Protein AF-A0A9P1E853-F1 (afdb_monomer)

Radius of gyration: 18.79 Å; Cα contacts (8 Å, |Δi|>4): 33; chains: 1; bounding box: 46×16×46 Å

Structure (mmCIF, N/CA/C/O backbone):
data_AF-A0A9P1E853-F1
#
_entry.id   AF-A0A9P1E853-F1
#
loop_
_atom_site.group_PDB
_atom_site.id
_atom_site.type_symbol
_atom_site.label_atom_id
_atom_site.label_alt_id
_atom_site.label_comp_id
_atom_site.label_asym_id
_atom_site.label_entity_id
_atom_site.label_seq_id
_atom_site.pdbx_PDB_ins_code
_atom_site.Cartn_x
_atom_site.Cartn_y
_atom_site.Cartn_z
_atom_site.occupancy
_atom_site.B_iso_or_equiv
_atom_site.auth_seq_id
_atom_site.auth_comp_id
_atom_site.auth_asym_id
_atom_site.auth_atom_id
_atom_site.pdbx_PDB_model_num
ATOM 1 N N . MET A 1 1 ? -31.972 -2.158 -19.066 1.00 45.88 1 MET A N 1
ATOM 2 C CA . MET A 1 1 ? -30.916 -3.188 -19.204 1.00 45.88 1 MET A CA 1
ATOM 3 C C . MET A 1 1 ? -29.569 -2.485 -19.368 1.00 45.88 1 MET A C 1
ATOM 5 O O . MET A 1 1 ? -29.299 -2.092 -20.483 1.00 45.88 1 MET A O 1
ATOM 9 N N . MET A 1 2 ? -28.803 -2.247 -18.283 1.00 50.91 2 MET A N 1
ATOM 10 C CA . MET A 1 2 ? -27.376 -1.804 -18.267 1.00 50.91 2 MET A CA 1
ATOM 11 C C . MET A 1 2 ? -26.747 -1.853 -16.841 1.00 50.91 2 MET A C 1
ATOM 13 O O . MET A 1 2 ? -25.880 -1.060 -16.509 1.00 50.91 2 MET A O 1
ATOM 17 N N . LEU A 1 3 ? -27.161 -2.773 -15.954 1.00 52.25 3 LEU A N 1
ATOM 18 C CA . LEU A 1 3 ? -26.617 -2.856 -14.575 1.00 52.25 3 LEU A CA 1
ATOM 19 C C . LEU A 1 3 ? -25.695 -4.063 -14.319 1.00 52.25 3 LEU A C 1
ATOM 21 O O . LEU A 1 3 ? -25.194 -4.230 -13.214 1.00 52.25 3 LEU A O 1
ATOM 25 N N . ARG A 1 4 ? -25.434 -4.911 -15.324 1.00 51.50 4 ARG A N 1
ATOM 26 C CA . ARG A 1 4 ? -24.640 -6.146 -15.143 1.00 51.50 4 ARG A CA 1
ATOM 27 C C . ARG A 1 4 ? -23.122 -5.976 -15.330 1.00 51.50 4 ARG A C 1
ATOM 29 O O . ARG A 1 4 ? -22.389 -6.907 -15.019 1.00 51.50 4 ARG A O 1
ATOM 36 N N . ASN A 1 5 ? -22.647 -4.810 -15.784 1.00 58.19 5 ASN A N 1
ATOM 37 C CA . ASN A 1 5 ? -21.232 -4.601 -16.138 1.00 58.19 5 ASN A CA 1
ATOM 38 C C . ASN A 1 5 ? -20.407 -3.875 -15.059 1.00 58.19 5 ASN A C 1
ATOM 40 O O . ASN A 1 5 ? -19.267 -4.258 -14.830 1.00 58.19 5 ASN A O 1
ATOM 44 N N . ALA A 1 6 ? -20.966 -2.883 -14.354 1.00 61.34 6 ALA A N 1
ATOM 45 C CA . ALA A 1 6 ? -20.223 -2.125 -13.334 1.00 61.34 6 ALA A CA 1
ATOM 46 C C . ALA A 1 6 ? -19.829 -2.997 -12.127 1.00 61.34 6 ALA A C 1
ATOM 48 O O . ALA A 1 6 ? -18.660 -3.068 -11.767 1.00 61.34 6 ALA A O 1
ATOM 49 N N . VAL A 1 7 ? -20.777 -3.789 -11.606 1.00 64.50 7 VAL A N 1
ATOM 50 C CA . VAL A 1 7 ? -20.528 -4.758 -10.518 1.00 64.50 7 VAL A CA 1
ATOM 51 C C . VAL A 1 7 ? -19.459 -5.789 -10.905 1.00 64.50 7 VAL A C 1
ATOM 53 O O . VAL A 1 7 ? -18.745 -6.307 -10.049 1.00 64.50 7 VAL A O 1
ATOM 56 N N . ASN A 1 8 ? -19.333 -6.106 -12.195 1.00 80.94 8 ASN A N 1
ATOM 57 C CA . ASN A 1 8 ? -18.313 -7.025 -12.687 1.00 80.94 8 ASN A CA 1
ATOM 58 C C . ASN A 1 8 ? -16.924 -6.364 -12.668 1.00 80.94 8 ASN A C 1
ATOM 60 O O . ASN A 1 8 ? -15.988 -6.933 -12.111 1.00 80.94 8 ASN A O 1
ATOM 64 N N . ILE A 1 9 ? -16.823 -5.133 -13.177 1.00 84.75 9 ILE A N 1
ATOM 65 C CA . ILE A 1 9 ? -15.584 -4.347 -13.215 1.00 84.75 9 ILE A CA 1
ATOM 66 C C . ILE A 1 9 ? -15.049 -4.079 -11.803 1.00 84.75 9 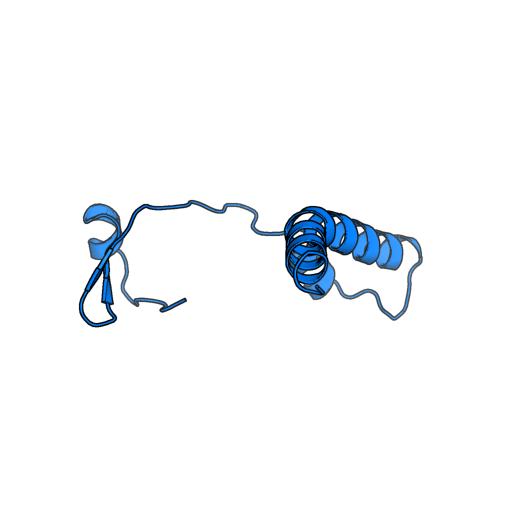ILE A C 1
ATOM 68 O O . ILE A 1 9 ? -13.873 -4.332 -11.548 1.00 84.75 9 ILE A O 1
ATOM 72 N N . ASP A 1 10 ? -15.902 -3.677 -10.859 1.00 89.06 10 ASP A N 1
ATOM 73 C CA . ASP A 1 10 ? -15.486 -3.439 -9.469 1.00 89.06 10 ASP A CA 1
ATOM 74 C C . ASP A 1 10 ? -14.918 -4.707 -8.823 1.00 89.06 10 ASP A C 1
ATOM 76 O O . ASP A 1 10 ? -13.873 -4.686 -8.168 1.00 89.06 10 ASP A O 1
ATOM 80 N N . ASN A 1 11 ? -15.571 -5.850 -9.051 1.00 89.25 11 ASN A N 1
ATOM 81 C CA . ASN A 1 11 ? -15.094 -7.138 -8.554 1.00 89.25 11 ASN A CA 1
ATOM 82 C C . ASN A 1 11 ? -13.780 -7.569 -9.214 1.00 89.25 11 ASN A C 1
ATOM 84 O O . ASN A 1 11 ? -12.927 -8.152 -8.539 1.00 89.25 11 ASN A O 1
ATOM 88 N N . ILE A 1 12 ? -13.605 -7.292 -10.507 1.00 90.81 12 ILE A N 1
ATOM 89 C CA . ILE A 1 12 ? -12.352 -7.539 -11.223 1.00 90.81 12 ILE A CA 1
ATOM 90 C C . ILE A 1 12 ? -11.240 -6.678 -10.627 1.00 90.81 12 ILE A C 1
ATOM 92 O O . ILE A 1 12 ? -10.204 -7.223 -10.251 1.00 90.81 12 ILE A O 1
ATOM 96 N N . HIS A 1 13 ? -11.451 -5.368 -10.474 1.00 89.88 13 HIS A N 1
ATOM 97 C CA . HIS A 1 13 ? -10.452 -4.476 -9.888 1.00 89.88 13 HIS A CA 1
ATOM 98 C C . HIS A 1 13 ? -10.092 -4.905 -8.472 1.00 89.88 13 HIS A C 1
ATOM 100 O O . HIS A 1 13 ? -8.912 -5.063 -8.171 1.00 89.88 13 HIS A O 1
ATOM 106 N N . ARG A 1 14 ? -11.083 -5.206 -7.626 1.00 88.56 14 ARG A N 1
ATOM 107 C CA . ARG A 1 14 ? -10.829 -5.654 -6.251 1.00 88.56 14 ARG A CA 1
ATOM 108 C C . ARG A 1 14 ? -9.959 -6.911 -6.190 1.00 88.56 14 ARG 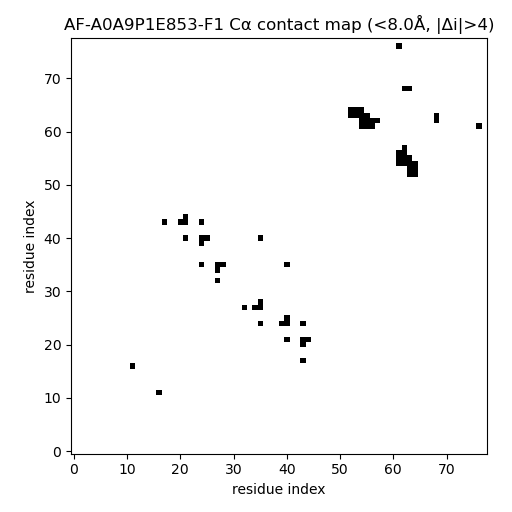A C 1
ATOM 110 O O . ARG A 1 14 ? -9.168 -7.056 -5.264 1.00 88.56 14 ARG A O 1
ATOM 117 N N . LYS A 1 15 ? -10.111 -7.826 -7.152 1.00 89.94 15 LYS A N 1
ATOM 118 C CA . LYS A 1 15 ? -9.359 -9.089 -7.196 1.00 89.94 15 LYS A CA 1
ATOM 119 C C . LYS A 1 15 ? -7.991 -8.955 -7.858 1.00 89.94 15 LYS A C 1
ATOM 121 O O . LYS A 1 15 ? -7.038 -9.551 -7.372 1.00 89.94 15 LYS A O 1
ATOM 126 N N . LEU A 1 16 ? -7.899 -8.223 -8.966 1.00 93.44 16 LEU A N 1
ATOM 127 C CA . LEU A 1 16 ? -6.719 -8.235 -9.836 1.00 93.44 16 LEU A CA 1
ATOM 128 C C . LEU A 1 16 ? -5.797 -7.036 -9.634 1.00 93.44 16 LEU A C 1
ATOM 130 O O . LEU A 1 16 ? -4.601 -7.145 -9.903 1.00 93.44 16 LEU A O 1
ATOM 134 N N . PHE A 1 17 ? -6.323 -5.900 -9.166 1.00 93.44 17 PHE A N 1
ATOM 135 C CA . PHE A 1 17 ? -5.522 -4.690 -9.002 1.00 93.44 17 PHE A CA 1
ATOM 136 C C . PHE A 1 17 ? -4.338 -4.887 -8.046 1.00 93.44 17 PHE A C 1
ATOM 138 O O . PHE A 1 17 ? -3.242 -4.501 -8.438 1.00 93.44 17 PHE A O 1
ATOM 145 N N . PRO A 1 18 ? -4.474 -5.525 -6.861 1.00 91.88 18 PRO A N 1
ATOM 146 C CA . PRO A 1 18 ? -3.338 -5.668 -5.948 1.00 91.88 18 PRO A CA 1
ATOM 147 C C . PRO A 1 18 ? -2.157 -6.428 -6.568 1.00 91.88 18 PRO A C 1
ATOM 149 O O . PRO A 1 18 ? -1.014 -5.980 -6.484 1.00 91.88 18 PRO A O 1
ATOM 152 N N . SER A 1 19 ? -2.424 -7.551 -7.246 1.00 93.12 19 SER A N 1
ATOM 153 C CA . SER A 1 19 ? -1.384 -8.337 -7.918 1.00 93.12 19 SER A CA 1
ATOM 154 C C . SER A 1 19 ? -0.792 -7.600 -9.117 1.00 93.12 19 SER A C 1
ATOM 156 O O . SER A 1 19 ? 0.428 -7.549 -9.259 1.00 93.12 19 SER A O 1
ATOM 158 N N . TRP A 1 20 ? -1.645 -6.985 -9.943 1.00 95.56 20 TRP A N 1
ATOM 159 C CA . TRP A 1 20 ? -1.209 -6.218 -11.109 1.00 95.56 20 TRP A CA 1
ATOM 160 C C . TRP A 1 20 ? -0.338 -5.023 -10.709 1.00 95.56 20 TRP A C 1
ATOM 162 O O . TRP A 1 20 ? 0.700 -4.779 -11.318 1.00 95.56 20 TRP A O 1
ATOM 172 N N . PHE A 1 21 ? -0.735 -4.295 -9.664 1.00 95.31 21 PHE A N 1
ATOM 173 C CA . PHE A 1 21 ? -0.028 -3.117 -9.177 1.00 95.31 21 PHE A CA 1
ATOM 174 C C . PHE A 1 21 ? 1.364 -3.491 -8.665 1.00 95.31 21 PHE A C 1
ATOM 176 O O . PHE A 1 21 ? 2.356 -2.893 -9.081 1.00 95.31 21 PHE A O 1
ATOM 183 N N . ARG A 1 22 ? 1.458 -4.553 -7.857 1.00 94.56 22 ARG A N 1
ATOM 184 C CA . ARG A 1 22 ? 2.738 -5.093 -7.384 1.00 94.56 22 ARG A CA 1
ATOM 185 C C . ARG A 1 22 ? 3.668 -5.488 -8.526 1.00 94.56 22 ARG A C 1
ATOM 187 O O . ARG A 1 22 ? 4.842 -5.123 -8.510 1.00 94.56 22 ARG A O 1
ATOM 194 N N . GLU A 1 23 ? 3.160 -6.218 -9.515 1.00 95.81 23 GLU A N 1
ATOM 195 C CA . GLU A 1 23 ? 3.955 -6.634 -10.672 1.00 95.81 23 GLU A CA 1
ATOM 196 C C . GLU A 1 23 ? 4.401 -5.434 -11.514 1.00 95.81 23 GLU A C 1
ATOM 198 O O . GLU A 1 23 ? 5.559 -5.359 -11.928 1.00 95.81 23 GLU A O 1
ATOM 203 N N . ARG A 1 24 ? 3.511 -4.456 -11.717 1.00 96.69 24 ARG A N 1
ATOM 204 C CA . ARG A 1 24 ? 3.822 -3.243 -12.472 1.00 96.69 24 ARG A CA 1
ATOM 205 C C . ARG A 1 24 ? 4.963 -2.462 -11.830 1.00 96.69 24 ARG A C 1
ATOM 207 O O . ARG A 1 24 ? 5.887 -2.092 -12.550 1.00 96.69 24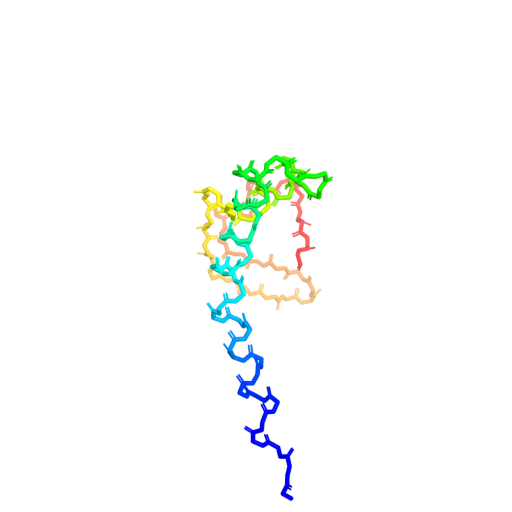 ARG A O 1
ATOM 214 N N . VAL A 1 25 ? 4.913 -2.218 -10.518 1.00 96.69 25 VAL A N 1
ATOM 215 C CA . VAL A 1 25 ? 5.960 -1.454 -9.819 1.00 96.69 25 VAL A CA 1
ATOM 216 C C . VAL A 1 25 ? 7.275 -2.231 -9.772 1.00 96.69 25 VAL A C 1
ATOM 218 O O . VAL A 1 25 ? 8.325 -1.640 -10.008 1.00 96.69 25 VAL A O 1
ATOM 221 N N . ARG A 1 26 ? 7.233 -3.560 -9.582 1.00 95.44 26 ARG A N 1
ATOM 222 C CA . ARG A 1 26 ? 8.436 -4.403 -9.684 1.00 95.44 26 ARG A CA 1
ATOM 223 C C . ARG A 1 26 ? 9.106 -4.255 -11.050 1.00 95.44 26 ARG A C 1
ATOM 225 O O . ARG A 1 26 ? 10.300 -3.994 -11.114 1.00 95.44 26 ARG A O 1
ATOM 232 N N . ARG A 1 27 ? 8.326 -4.348 -12.132 1.00 97.25 27 ARG A N 1
ATOM 233 C CA . ARG A 1 27 ? 8.841 -4.213 -13.500 1.00 97.25 27 ARG A CA 1
ATOM 234 C C . ARG A 1 27 ? 9.449 -2.834 -13.760 1.00 97.25 27 ARG A C 1
ATOM 236 O O . ARG A 1 27 ? 10.465 -2.750 -14.432 1.00 97.25 27 ARG A O 1
ATOM 243 N N . LEU A 1 28 ? 8.862 -1.766 -13.212 1.00 97.38 28 LEU A N 1
ATOM 244 C CA . LEU A 1 28 ? 9.457 -0.426 -13.300 1.00 97.38 28 LEU A CA 1
ATOM 245 C C . LEU A 1 28 ? 10.856 -0.379 -12.667 1.00 97.38 28 LEU A C 1
ATOM 247 O O . LEU A 1 28 ? 11.731 0.288 -13.213 1.00 97.38 28 LEU A O 1
ATOM 251 N N . GLY A 1 29 ? 11.059 -1.095 -11.556 1.00 95.88 29 GLY A N 1
ATOM 252 C CA . GLY A 1 29 ? 12.370 -1.251 -10.924 1.00 95.88 29 GLY A CA 1
ATOM 253 C C . GLY A 1 29 ? 13.338 -2.059 -11.790 1.00 95.88 29 GLY A C 1
ATOM 254 O O . GLY A 1 29 ? 14.445 -1.597 -12.048 1.00 95.88 29 GLY A O 1
ATOM 255 N N . ASP A 1 30 ? 12.893 -3.206 -12.315 1.00 96.75 30 ASP A N 1
ATOM 256 C CA . ASP A 1 30 ? 13.692 -4.059 -13.213 1.00 96.75 30 ASP A CA 1
ATOM 257 C C . ASP A 1 30 ? 14.142 -3.294 -14.484 1.00 96.75 30 ASP A C 1
ATOM 259 O O . ASP A 1 30 ? 15.247 -3.490 -14.988 1.00 96.75 30 ASP A O 1
ATOM 263 N N . GLU A 1 31 ? 13.296 -2.388 -14.989 1.00 97.75 31 GLU A N 1
ATOM 264 C CA . GLU A 1 31 ? 13.548 -1.538 -16.162 1.00 97.75 31 GLU A CA 1
ATOM 265 C C . GLU A 1 31 ? 14.398 -0.285 -15.851 1.00 97.75 31 GLU A C 1
ATOM 267 O O . GLU A 1 31 ? 14.702 0.473 -16.772 1.00 97.75 31 GLU A O 1
ATOM 272 N N . ASN A 1 32 ? 14.766 -0.027 -14.587 1.00 95.31 32 ASN A N 1
ATOM 273 C CA . ASN A 1 32 ? 15.346 1.248 -14.126 1.00 95.31 32 ASN A CA 1
ATOM 274 C C . ASN A 1 32 ? 14.548 2.473 -14.617 1.00 95.31 32 ASN A C 1
ATOM 276 O O . ASN A 1 32 ? 15.101 3.500 -15.015 1.00 95.31 32 ASN A O 1
ATOM 280 N N . SER A 1 33 ? 13.220 2.346 -14.636 1.00 97.31 33 SER A N 1
ATOM 281 C CA . SER A 1 33 ? 12.331 3.386 -15.137 1.00 97.31 33 SER A CA 1
ATOM 282 C C . SER A 1 33 ? 12.386 4.627 -14.238 1.00 97.31 33 SER A C 1
ATOM 284 O O . SER A 1 33 ? 12.333 4.482 -13.017 1.00 97.31 33 SER A O 1
ATOM 286 N N . PRO A 1 34 ? 12.355 5.857 -14.788 1.00 96.12 34 PRO A N 1
ATOM 287 C CA . PRO A 1 34 ? 12.235 7.076 -13.979 1.00 96.12 34 PRO A CA 1
ATOM 288 C C . PRO A 1 34 ? 10.897 7.172 -13.224 1.00 96.12 34 PRO A C 1
ATOM 290 O O . PRO A 1 34 ? 10.722 8.049 -12.387 1.00 96.12 34 PRO A O 1
ATOM 293 N N . LEU A 1 35 ? 9.938 6.291 -13.534 1.00 95.00 35 LEU A N 1
ATOM 294 C CA . LEU A 1 35 ? 8.665 6.168 -12.823 1.00 95.00 35 LEU A CA 1
ATOM 295 C C . LEU A 1 35 ? 8.746 5.236 -11.605 1.00 95.00 35 LEU A C 1
ATOM 297 O O . LEU A 1 35 ? 7.758 5.103 -10.882 1.00 95.00 35 LEU A O 1
ATOM 301 N N . TYR A 1 36 ? 9.874 4.550 -11.398 1.00 96.31 36 TYR A N 1
ATOM 302 C CA . TYR A 1 36 ? 10.083 3.755 -10.197 1.00 96.31 36 TYR A CA 1
ATOM 303 C C . TYR A 1 36 ? 10.220 4.668 -8.975 1.00 96.31 36 TYR A C 1
ATOM 305 O O . TYR A 1 36 ? 10.920 5.677 -9.003 1.00 96.31 36 TYR A O 1
ATOM 313 N N . ASN A 1 37 ? 9.556 4.285 -7.888 1.00 94.62 37 ASN A N 1
ATOM 314 C CA . ASN A 1 37 ? 9.659 4.933 -6.591 1.00 94.62 37 ASN A CA 1
ATOM 315 C C . ASN A 1 37 ? 9.634 3.837 -5.515 1.00 94.62 37 ASN A C 1
ATOM 317 O O . ASN A 1 37 ? 8.760 2.968 -5.535 1.00 94.62 37 ASN A O 1
ATOM 321 N N . GLU A 1 38 ? 10.592 3.883 -4.591 1.00 93.62 38 GLU A N 1
ATOM 322 C CA . GLU A 1 38 ? 10.711 2.933 -3.484 1.00 93.62 38 GLU A CA 1
ATOM 323 C C . GLU A 1 38 ? 9.477 2.948 -2.569 1.00 93.62 38 GLU A C 1
ATOM 325 O O . GLU A 1 38 ? 8.953 1.890 -2.233 1.00 93.62 38 GLU A O 1
ATOM 330 N N . GLU A 1 39 ? 8.921 4.121 -2.259 1.00 94.06 39 GLU A N 1
ATOM 331 C CA . GLU A 1 39 ? 7.688 4.238 -1.467 1.00 94.06 39 GLU A CA 1
ATOM 332 C C . GLU A 1 39 ? 6.497 3.588 -2.181 1.00 94.06 39 GLU A C 1
ATOM 334 O O . GLU A 1 39 ? 5.652 2.939 -1.560 1.00 94.06 39 GLU A O 1
ATOM 339 N N . LEU A 1 40 ? 6.444 3.714 -3.511 1.00 93.06 40 LEU A N 1
ATOM 340 C CA . LEU A 1 40 ? 5.410 3.080 -4.325 1.00 93.06 40 LEU A CA 1
ATOM 341 C C . LEU A 1 40 ? 5.568 1.555 -4.333 1.00 93.06 40 LEU A C 1
ATOM 343 O O . LEU A 1 40 ? 4.569 0.833 -4.339 1.00 93.06 40 LEU A O 1
ATOM 347 N N . PHE A 1 41 ? 6.807 1.058 -4.314 1.00 92.56 41 PHE A N 1
ATOM 348 C CA . PHE A 1 41 ? 7.091 -0.369 -4.205 1.00 92.56 41 PHE A CA 1
ATOM 349 C C . PHE A 1 41 ? 6.681 -0.917 -2.839 1.00 92.56 41 PHE A C 1
ATOM 351 O O . PHE A 1 41 ? 5.980 -1.929 -2.786 1.00 92.56 41 PHE A O 1
ATOM 358 N N . GLU A 1 42 ? 7.025 -0.230 -1.749 1.00 92.06 42 GLU A N 1
ATOM 359 C CA . GLU A 1 42 ? 6.594 -0.606 -0.398 1.00 92.06 42 GLU A CA 1
ATOM 360 C C . GLU A 1 42 ? 5.068 -0.593 -0.258 1.00 92.06 42 GLU A C 1
ATOM 362 O O . GLU A 1 42 ? 4.486 -1.536 0.282 1.00 92.06 42 GLU A O 1
ATOM 367 N N . LEU A 1 43 ? 4.388 0.395 -0.847 1.00 91.81 43 LEU A N 1
ATOM 368 C CA . LEU A 1 43 ? 2.927 0.408 -0.910 1.00 91.81 43 LEU A CA 1
ATOM 369 C C . LEU A 1 43 ? 2.378 -0.810 -1.674 1.00 91.81 43 LEU A C 1
ATOM 371 O O . LEU A 1 43 ? 1.427 -1.455 -1.229 1.00 91.81 43 LEU A O 1
ATOM 375 N N . ALA A 1 44 ? 2.984 -1.156 -2.812 1.00 92.50 44 ALA A N 1
ATOM 376 C CA . ALA A 1 44 ? 2.556 -2.275 -3.648 1.00 92.50 44 ALA A CA 1
ATOM 377 C C . ALA A 1 44 ? 2.866 -3.657 -3.041 1.00 92.50 44 ALA A C 1
ATOM 379 O O . ALA A 1 44 ? 2.202 -4.642 -3.377 1.00 92.50 44 ALA A O 1
ATOM 380 N N . ARG A 1 45 ? 3.848 -3.755 -2.133 1.00 88.50 45 ARG A N 1
ATOM 381 C CA . ARG A 1 45 ? 4.123 -4.977 -1.352 1.00 88.50 45 ARG A CA 1
ATOM 382 C C . ARG A 1 45 ? 2.962 -5.342 -0.429 1.00 88.50 45 ARG A C 1
ATOM 384 O O . ARG A 1 45 ? 2.793 -6.525 -0.130 1.00 88.50 45 ARG A O 1
ATOM 391 N N . GLY A 1 46 ? 2.151 -4.358 -0.044 1.00 84.31 46 GLY A N 1
ATOM 392 C CA . GLY A 1 46 ? 1.050 -4.531 0.889 1.00 84.31 46 GLY A CA 1
ATOM 393 C C . GLY A 1 46 ? 1.524 -4.669 2.342 1.00 84.31 46 GLY A C 1
ATOM 394 O O . GLY A 1 46 ? 2.723 -4.664 2.626 1.00 84.31 46 GLY A O 1
ATOM 395 N N . PRO A 1 47 ? 0.587 -4.778 3.294 1.00 81.38 47 PRO A N 1
ATOM 396 C CA . PRO A 1 47 ? 0.918 -4.852 4.711 1.00 81.38 47 PRO A CA 1
ATOM 397 C C . PRO A 1 47 ? 1.724 -6.117 5.036 1.00 81.38 47 PRO A C 1
ATOM 399 O O . PRO A 1 47 ? 1.299 -7.229 4.728 1.00 81.38 47 PRO A O 1
ATOM 402 N N . LEU A 1 48 ? 2.860 -5.951 5.725 1.00 74.50 48 LEU A N 1
ATOM 403 C CA . LEU A 1 48 ? 3.693 -7.067 6.201 1.00 74.50 48 LEU A CA 1
ATOM 404 C C . LEU A 1 48 ? 2.941 -7.959 7.198 1.00 74.50 48 LEU A C 1
ATOM 406 O O . LEU A 1 48 ? 3.116 -9.176 7.214 1.00 74.50 48 LEU A O 1
ATOM 410 N N . ARG A 1 49 ? 2.099 -7.340 8.032 1.00 76.06 49 ARG A N 1
ATOM 411 C CA . ARG A 1 49 ? 1.174 -8.000 8.954 1.00 76.06 49 ARG A CA 1
ATOM 412 C C . ARG A 1 49 ? -0.131 -7.217 8.958 1.00 76.06 49 ARG A C 1
ATOM 414 O O . ARG A 1 49 ? -0.152 -6.054 9.349 1.00 76.06 49 ARG A O 1
ATOM 421 N N . ALA A 1 50 ? -1.203 -7.858 8.515 1.00 69.81 50 ALA A N 1
ATOM 422 C CA . ALA A 1 50 ? -2.557 -7.347 8.651 1.00 69.81 50 ALA A CA 1
ATOM 423 C C . ALA A 1 50 ? -3.344 -8.326 9.517 1.00 69.81 50 ALA A C 1
ATOM 425 O O . ALA A 1 50 ? -3.418 -9.514 9.213 1.00 69.81 50 ALA A O 1
ATOM 426 N N . GLU A 1 51 ? -3.917 -7.822 10.600 1.00 75.00 51 GLU A N 1
ATOM 427 C CA . GLU A 1 51 ? -4.762 -8.602 11.493 1.00 75.00 51 GLU A CA 1
ATOM 428 C C . GLU A 1 51 ? -6.172 -8.009 11.430 1.00 75.00 51 GLU A C 1
ATOM 430 O O . GLU A 1 51 ? -6.368 -6.808 11.626 1.00 75.00 51 GLU A O 1
ATOM 4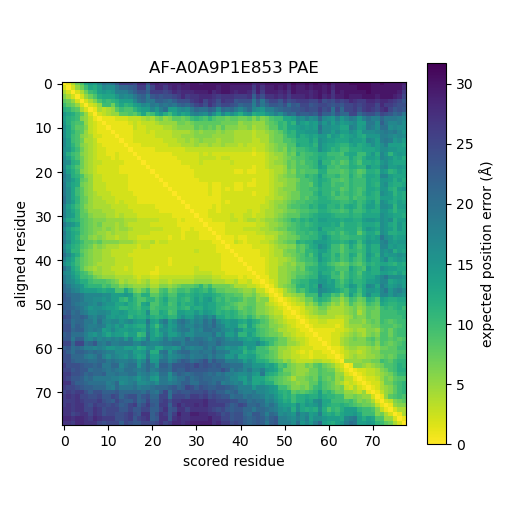35 N N . THR A 1 52 ? -7.157 -8.842 11.097 1.00 74.06 52 THR A N 1
ATOM 436 C CA . THR A 1 52 ? -8.565 -8.438 11.060 1.00 74.06 52 THR A CA 1
ATOM 437 C C . THR A 1 52 ? -9.232 -8.777 12.376 1.00 74.06 52 THR A C 1
ATOM 439 O O . THR A 1 52 ? -9.110 -9.903 12.858 1.00 74.06 52 THR A O 1
ATOM 442 N N . TYR A 1 53 ? -10.010 -7.839 12.901 1.00 76.44 53 TYR A N 1
ATOM 443 C CA . TYR A 1 53 ? -10.773 -8.039 14.122 1.00 76.44 53 TYR A CA 1
ATOM 444 C C . TYR A 1 53 ? -12.237 -7.743 13.882 1.00 76.44 53 TYR A C 1
ATOM 446 O O . TYR A 1 53 ? -12.583 -6.790 13.179 1.00 76.44 53 TYR A O 1
ATOM 454 N N . GLN A 1 54 ? -13.083 -8.556 14.505 1.00 79.81 54 GLN A N 1
ATOM 455 C CA . GLN A 1 54 ? -14.490 -8.226 14.639 1.00 79.81 54 GLN A CA 1
ATOM 456 C C . GLN A 1 54 ? -14.623 -7.031 15.580 1.00 79.81 54 GLN A C 1
ATOM 458 O O . GLN A 1 54 ? -13.888 -6.921 16.557 1.00 79.81 54 GLN A O 1
ATOM 463 N N . GLY A 1 55 ? -15.540 -6.132 15.255 1.00 84.19 55 GLY A N 1
ATOM 464 C CA . GLY A 1 55 ? -15.823 -4.958 16.060 1.00 84.19 55 GLY A CA 1
ATOM 465 C C . GLY A 1 55 ? -17.193 -4.390 15.730 1.00 84.19 55 GLY A C 1
ATOM 466 O O . GLY A 1 55 ? -17.767 -4.712 14.688 1.00 84.19 55 GLY A O 1
ATOM 467 N N . CYS A 1 56 ? -17.720 -3.548 16.609 1.00 86.38 56 CYS A N 1
ATOM 468 C CA . CYS A 1 56 ? -18.992 -2.863 16.423 1.00 86.38 56 CYS A CA 1
ATOM 469 C C . CYS A 1 56 ? -18.790 -1.348 16.447 1.00 86.38 56 CYS A C 1
ATOM 471 O O . CYS A 1 56 ? -17.925 -0.835 17.151 1.00 86.38 56 CYS A O 1
ATOM 473 N N . VAL A 1 57 ? -19.583 -0.625 15.654 1.00 85.88 57 VAL A N 1
ATOM 474 C CA . VAL A 1 57 ? -19.596 0.841 15.674 1.00 85.88 57 VAL A CA 1
ATOM 475 C C . VAL A 1 57 ? -20.840 1.298 16.422 1.00 85.88 57 VAL A C 1
ATOM 477 O O . VAL A 1 57 ? -21.954 0.982 16.009 1.00 85.88 57 VAL A O 1
ATOM 480 N N . VAL A 1 58 ? -20.656 2.047 17.508 1.00 85.31 58 VAL A N 1
ATOM 481 C CA . VAL A 1 58 ? -21.738 2.628 18.314 1.00 85.31 58 VAL A CA 1
ATOM 482 C C . VAL A 1 58 ? -21.508 4.132 18.394 1.00 85.31 58 VAL A C 1
ATOM 484 O O . VAL A 1 58 ? -20.455 4.572 18.841 1.00 85.31 58 VAL A O 1
ATOM 487 N N . ASN A 1 59 ? -22.474 4.930 17.928 1.00 88.62 59 ASN A N 1
ATOM 488 C CA . ASN A 1 59 ? -22.397 6.401 17.912 1.00 88.62 59 ASN A CA 1
ATOM 489 C C . ASN A 1 59 ? -21.112 6.963 17.264 1.00 88.62 59 ASN A C 1
ATOM 491 O O . ASN A 1 59 ? -20.570 7.967 17.714 1.00 88.62 59 ASN A O 1
ATOM 495 N N . GLY A 1 60 ? -20.609 6.302 16.215 1.00 82.62 60 GLY A N 1
ATOM 496 C CA . GLY A 1 60 ? -19.382 6.704 15.512 1.00 82.62 60 GLY A CA 1
ATOM 497 C C . GLY A 1 60 ? -18.080 6.205 16.145 1.00 82.62 60 GLY A C 1
ATOM 498 O O . GLY A 1 60 ? -17.014 6.440 15.587 1.00 82.62 60 GLY A O 1
ATOM 499 N N . VAL A 1 61 ? -18.153 5.476 17.261 1.00 79.69 61 VAL A N 1
ATOM 500 C CA . VAL A 1 61 ? -16.997 4.884 17.945 1.00 79.69 61 VAL A CA 1
ATOM 501 C C . VAL A 1 61 ? -16.905 3.400 17.603 1.00 79.69 61 VAL A C 1
ATOM 503 O O . VAL A 1 61 ? -17.882 2.671 17.776 1.00 79.69 61 VAL A O 1
ATOM 506 N N . LYS A 1 62 ? -15.744 2.939 17.118 1.00 81.62 62 LYS A N 1
ATOM 507 C CA . LYS A 1 62 ? -15.490 1.522 16.812 1.00 81.62 62 LYS A CA 1
ATOM 508 C C . LYS A 1 62 ? -14.869 0.811 18.016 1.00 81.62 62 LYS A C 1
ATOM 510 O O . LYS A 1 62 ? -13.763 1.148 18.419 1.00 81.62 62 LYS A O 1
ATOM 515 N N . PHE A 1 63 ? -15.554 -0.202 18.528 1.00 80.38 63 PHE A N 1
ATOM 516 C CA . PHE A 1 63 ? -15.091 -1.106 19.582 1.00 80.38 63 PHE A CA 1
ATOM 517 C C . PHE A 1 63 ? -14.674 -2.430 18.954 1.00 80.38 63 PHE A C 1
ATOM 519 O O . PHE A 1 63 ? -15.324 -2.878 18.007 1.00 80.38 63 PHE A O 1
ATOM 526 N N . VAL A 1 64 ? -13.602 -3.052 19.436 1.00 82.44 64 VAL A N 1
ATOM 527 C CA . VAL A 1 64 ? -13.035 -4.255 18.812 1.00 82.44 64 VAL A CA 1
ATOM 528 C C . VAL A 1 64 ? -12.997 -5.418 19.801 1.00 82.44 64 VAL A C 1
ATOM 530 O O . VAL A 1 64 ? -13.895 -6.258 19.806 1.00 82.44 64 VAL A O 1
ATOM 533 N N . VAL A 1 65 ? -11.967 -5.472 20.646 1.00 77.75 65 VAL A N 1
ATOM 534 C CA . VAL A 1 65 ? -11.814 -6.439 21.740 1.00 77.75 65 VAL A CA 1
ATOM 535 C C . VAL A 1 65 ? -11.221 -5.703 22.931 1.00 77.75 65 VAL A C 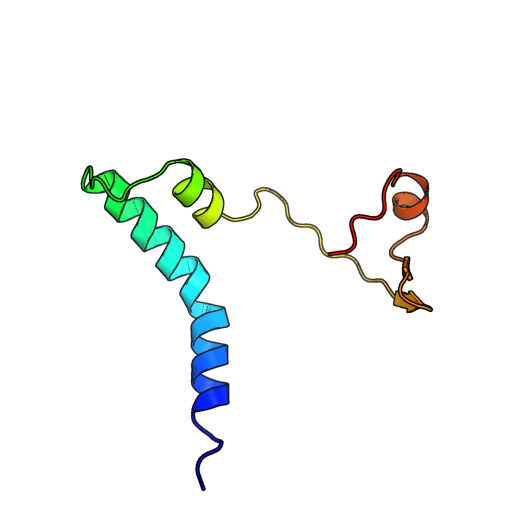1
ATOM 537 O O . VAL A 1 65 ? -10.263 -4.951 22.755 1.00 77.75 65 VAL A O 1
ATOM 540 N N . ALA A 1 66 ? -11.765 -5.943 24.128 1.00 70.81 66 ALA A N 1
ATOM 541 C CA . ALA A 1 66 ? -11.419 -5.199 25.342 1.00 70.81 66 ALA A CA 1
ATOM 542 C C . ALA A 1 66 ? -9.898 -5.122 25.574 1.00 70.81 66 ALA A C 1
ATOM 544 O O . ALA A 1 66 ? -9.352 -4.036 25.708 1.00 70.81 66 ALA A O 1
ATOM 545 N N . GLU A 1 67 ? -9.180 -6.245 25.450 1.00 71.19 67 GLU A N 1
ATOM 546 C CA . GLU A 1 67 ? -7.720 -6.290 25.635 1.00 71.19 67 GLU A CA 1
ATOM 547 C C . GLU A 1 67 ? -6.912 -5.412 24.661 1.00 71.19 67 GLU A C 1
ATOM 549 O O . GLU A 1 67 ? -5.751 -5.094 24.940 1.00 71.19 67 GLU A O 1
ATOM 554 N N . ARG A 1 68 ? -7.472 -5.076 23.490 1.00 71.31 68 ARG A N 1
ATOM 555 C CA . ARG A 1 68 ? -6.863 -4.129 22.545 1.00 71.31 68 ARG A CA 1
ATOM 556 C C . ARG A 1 68 ? -7.337 -2.714 22.789 1.00 71.31 68 ARG A C 1
ATOM 558 O O . ARG A 1 68 ? -6.498 -1.822 22.765 1.00 71.31 68 ARG A O 1
ATOM 565 N N . ASP A 1 69 ? -8.631 -2.522 23.013 1.00 69.12 69 ASP A N 1
ATOM 566 C CA . ASP A 1 69 ? -9.199 -1.199 23.270 1.00 69.12 69 ASP A CA 1
ATOM 567 C C . ASP A 1 69 ? -8.543 -0.571 24.516 1.00 69.12 69 ASP A C 1
ATOM 569 O O . ASP A 1 69 ? -8.175 0.600 24.479 1.00 69.12 69 ASP A O 1
ATOM 573 N N . ASP A 1 70 ? -8.227 -1.378 25.536 1.00 71.00 70 ASP A N 1
ATOM 574 C CA . ASP A 1 70 ? -7.481 -0.968 26.737 1.00 7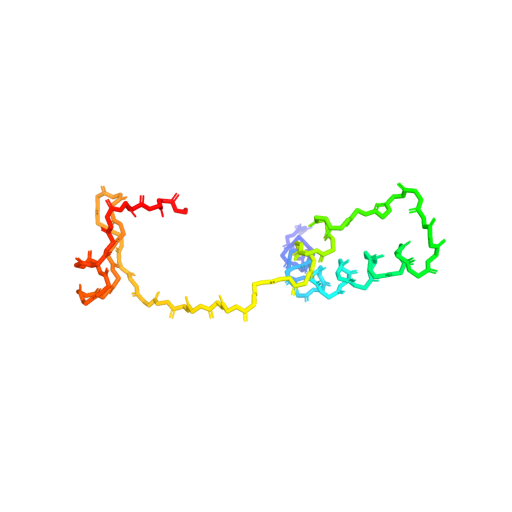1.00 70 ASP A CA 1
ATOM 575 C C . ASP A 1 70 ? -6.042 -0.498 26.448 1.00 71.00 70 ASP A C 1
ATOM 577 O O . ASP A 1 70 ? -5.440 0.226 27.242 1.00 71.00 70 ASP A O 1
ATOM 581 N N . LYS A 1 71 ? -5.455 -0.930 25.325 1.00 69.62 71 LYS A N 1
ATOM 582 C CA . LYS A 1 71 ? -4.061 -0.644 24.941 1.00 69.62 71 LYS A CA 1
ATOM 583 C C . LYS A 1 71 ? -3.937 0.438 23.869 1.00 69.62 71 LYS A C 1
ATOM 585 O O . LYS A 1 71 ? -2.817 0.827 23.540 1.00 69.62 71 LYS A O 1
ATOM 590 N N . LEU A 1 72 ? -5.043 0.899 23.287 1.00 63.81 72 LEU A N 1
ATOM 591 C CA . LEU A 1 72 ? -5.032 1.916 22.238 1.00 63.81 72 LEU A CA 1
ATOM 592 C C . LEU A 1 72 ? -5.139 3.315 22.857 1.00 63.81 72 LEU A C 1
ATOM 594 O O . LEU A 1 72 ? -6.188 3.714 23.348 1.00 63.81 72 LEU A O 1
ATOM 598 N N . THR A 1 73 ? -4.054 4.091 22.794 1.00 60.22 73 THR A N 1
ATOM 599 C CA . THR A 1 73 ? -4.012 5.481 23.290 1.00 60.22 73 THR A CA 1
ATOM 600 C C . THR A 1 73 ? -4.692 6.476 22.342 1.00 60.22 73 THR A C 1
ATOM 602 O O . THR A 1 73 ? -5.101 7.554 22.765 1.00 60.22 73 THR A O 1
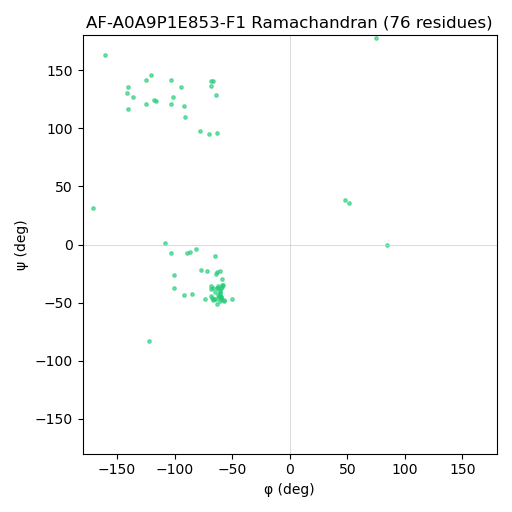ATOM 605 N N . THR A 1 74 ? -4.822 6.127 21.058 1.00 60.38 74 THR A N 1
ATOM 606 C CA . THR A 1 74 ? -5.537 6.911 20.043 1.00 60.38 74 THR A CA 1
ATOM 607 C C . THR A 1 74 ? -6.394 5.985 19.187 1.00 60.38 74 THR A C 1
ATOM 609 O O . THR A 1 74 ? -5.904 5.006 18.619 1.00 60.38 74 THR A O 1
ATOM 612 N N . GLN A 1 75 ? -7.688 6.289 19.070 1.00 56.59 75 GLN A N 1
ATOM 613 C CA . GLN A 1 75 ? -8.539 5.645 18.076 1.00 56.59 75 GLN A CA 1
ATOM 614 C C . GLN A 1 75 ? -8.255 6.278 16.720 1.00 56.59 75 GLN A C 1
ATOM 616 O O . GLN A 1 75 ? -8.767 7.345 16.387 1.00 56.59 75 GLN A O 1
ATOM 621 N N . ASN A 1 76 ? -7.407 5.622 15.935 1.00 51.03 76 ASN A N 1
ATOM 622 C CA . ASN A 1 76 ? -7.246 5.971 14.534 1.00 51.03 76 ASN A CA 1
ATOM 623 C C . ASN A 1 76 ? -8.539 5.535 13.834 1.00 51.03 76 ASN A C 1
ATOM 625 O O . ASN A 1 76 ? -8.710 4.354 13.522 1.00 51.03 76 ASN A O 1
ATOM 629 N N . SER A 1 77 ? -9.480 6.463 13.670 1.00 47.31 77 SER A N 1
ATOM 630 C CA . SER A 1 77 ? -10.668 6.266 12.844 1.00 47.31 77 SER A CA 1
ATOM 631 C C . SER A 1 77 ? -10.205 6.066 11.405 1.00 47.31 77 SER A C 1
ATOM 633 O O . SER A 1 77 ? -9.884 7.030 10.714 1.00 47.31 77 SER A O 1
ATOM 635 N N . GLY A 1 78 ? -10.073 4.805 11.001 1.00 41.78 78 GLY A N 1
ATOM 636 C CA . GLY A 1 78 ? -10.024 4.434 9.590 1.00 41.78 78 GLY A CA 1
ATOM 637 C C . GLY A 1 78 ? -11.382 4.634 8.942 1.00 41.78 78 GLY A C 1
ATOM 638 O O . GLY A 1 78 ? -12.392 4.340 9.625 1.00 41.78 78 GLY A O 1
#

Nearest PDB structures (foldseek):
  3aei-assembly1_A  TM=2.666E-01  e=6.270E+00  Thermococcus sp. JCM 11816
  5o61-assembly1_b  TM=2.994E-01  e=6.712E+00  Mycolicibacterium smegmatis MC2 155

Sequence (78 aa):
MMLRNAVNIDNIHRKLFPSWFRERVRRLGDENSPLYN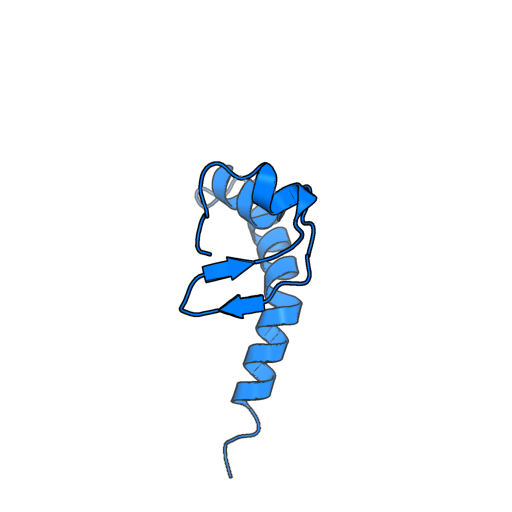EELFELARGPLRAETYQGCVVNGVKFVVAERDDKLTTQNSG

pLDDT: mean 81.26, std 15.04, range [41.78, 97.75]

Mean predicted aligned error: 11.18 Å

Solvent-acc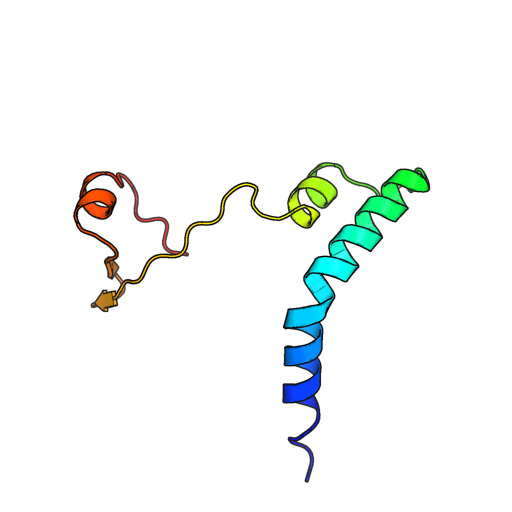essible surface area (backbone atoms only — not comparable to full-atom values): 5049 Å² total; per-residue (Å²): 144,86,76,77,58,62,67,49,52,54,54,48,45,72,67,46,42,62,60,51,49,29,52,51,44,50,48,27,53,77,66,70,38,91,85,44,48,70,71,59,40,56,60,39,70,49,75,94,76,80,84,88,76,70,61,50,75,57,97,88,43,78,47,62,49,69,85,52,58,78,69,52,91,66,86,79,83,124

Organism: Cuscuta europaea (NCBI:txid41803)

Secondary structure (DSSP, 8-state):
---TTHHHHHHHHHHHHHHHHHHHHHHHHHTT-TT--HHHHHHHH--SS------EEETTEEE--HHHHTT-SS----

Foldseek 3Di:
DPDPVPVVVVVCCVPCVLVVQLVVLVVCVVVVHPPHDPVSNVVSVPDPDDDDFDWDADPNDTGTDPVVVVVDPDDPND